Protein AF-A0A7C9LKH2-F1 (afdb_monomer_lite)

Foldseek 3Di:
DWDFAFLQNCCCPVVVVPVPCDSVNVVVVLVVCCVVVVQDVVVQWHFDADPPGHTTIDGHD

Sequence (61 aa):
MGQTVSREELRQRVWRGYQAVTSRTIDTHVSRVRTKLGLVPSAGFELASVYGVGYRLQKLA

Secondary structure (DSSP, 8-state):
-PPEEEHHHHHHHHHTT-TT--HHHHHHHHHHHHHHTT-SGGGTEEEEEETTTEEEEEE--

pLDDT: mean 90.81, std 5.62, range [66.81, 95.62]

Structure (mmCIF, N/CA/C/O backbone):
data_AF-A0A7C9LKH2-F1
#
_entry.id   AF-A0A7C9LKH2-F1
#
loop_
_atom_site.group_PDB
_atom_site.id
_atom_site.type_symbol
_atom_site.label_atom_id
_atom_site.label_alt_id
_atom_site.label_comp_id
_atom_site.label_asym_id
_atom_site.label_entity_id
_atom_site.label_seq_id
_atom_site.pdbx_PDB_ins_code
_atom_site.Cartn_x
_atom_site.Cartn_y
_atom_site.Cartn_z
_atom_site.occupancy
_atom_site.B_iso_or_equiv
_atom_site.auth_seq_id
_atom_site.auth_comp_id
_atom_site.auth_asym_id
_atom_site.auth_atom_id
_atom_site.pdbx_PDB_model_num
ATOM 1 N N . MET A 1 1 ? 2.591 -6.441 14.086 1.00 66.81 1 MET A N 1
ATOM 2 C CA . MET A 1 1 ? 2.625 -5.215 13.253 1.00 66.81 1 MET A CA 1
ATOM 3 C C . MET A 1 1 ? 3.401 -5.530 11.983 1.00 66.81 1 MET A C 1
ATOM 5 O O . MET A 1 1 ? 4.365 -6.279 12.081 1.00 66.81 1 MET A O 1
ATOM 9 N N . GLY A 1 2 ? 2.967 -5.047 10.817 1.00 82.50 2 GLY A N 1
ATOM 10 C CA . GLY A 1 2 ? 3.646 -5.318 9.545 1.00 82.50 2 GLY A CA 1
ATOM 11 C C . GLY A 1 2 ? 4.872 -4.427 9.314 1.00 82.50 2 GLY A C 1
ATOM 12 O O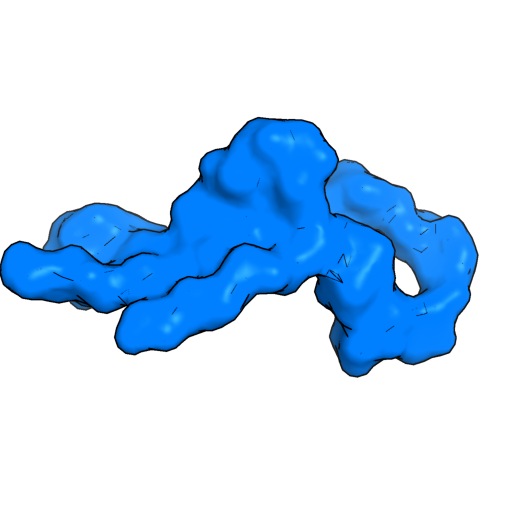 . GLY A 1 2 ? 4.979 -3.344 9.891 1.00 82.50 2 GLY A O 1
ATOM 13 N N . GLN A 1 3 ? 5.783 -4.881 8.452 1.00 91.50 3 GLN A N 1
ATOM 14 C CA . GLN A 1 3 ? 6.923 -4.094 7.968 1.00 91.50 3 GLN A CA 1
ATOM 15 C C . GLN A 1 3 ? 6.489 -3.142 6.843 1.00 91.50 3 GLN A C 1
ATOM 17 O O . GLN A 1 3 ? 5.512 -3.406 6.137 1.00 91.50 3 GLN A O 1
ATOM 22 N N . THR A 1 4 ? 7.205 -2.027 6.681 1.00 94.69 4 THR A N 1
ATOM 23 C CA . THR A 1 4 ? 6.997 -1.131 5.538 1.00 94.69 4 THR A CA 1
ATOM 24 C C . THR A 1 4 ? 7.568 -1.777 4.283 1.00 94.69 4 THR A C 1
ATOM 26 O O . THR A 1 4 ? 8.753 -2.091 4.234 1.00 94.69 4 THR A O 1
ATOM 29 N N . VAL A 1 5 ? 6.729 -1.928 3.265 1.00 95.12 5 VAL A N 1
ATOM 30 C CA . VAL A 1 5 ? 7.095 -2.472 1.957 1.00 95.12 5 VAL A CA 1
ATOM 31 C C . VAL A 1 5 ? 7.153 -1.315 0.967 1.00 95.12 5 VAL A C 1
ATOM 33 O O . VAL A 1 5 ? 6.183 -0.560 0.831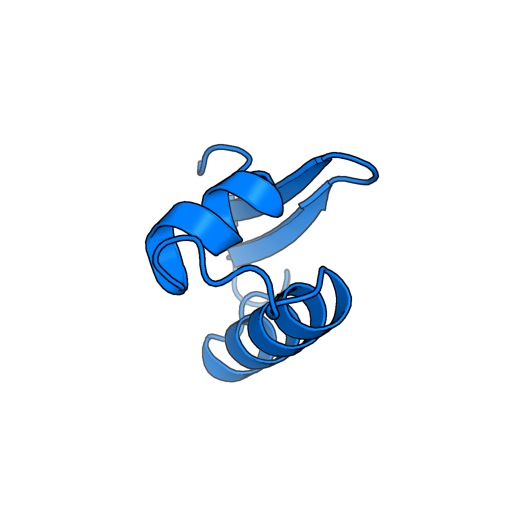 1.00 95.12 5 VAL A O 1
ATOM 36 N N . SER A 1 6 ? 8.286 -1.150 0.283 1.00 95.06 6 SER A N 1
ATOM 37 C CA . SER A 1 6 ? 8.441 -0.089 -0.713 1.00 95.06 6 SER A CA 1
ATOM 38 C C . SER A 1 6 ? 7.619 -0.372 -1.973 1.00 95.06 6 SER A C 1
ATOM 40 O O . SER A 1 6 ? 7.244 -1.512 -2.254 1.00 95.06 6 SER A O 1
ATOM 42 N N . ARG A 1 7 ? 7.344 0.665 -2.774 1.00 93.12 7 ARG A N 1
ATOM 43 C CA . ARG A 1 7 ? 6.670 0.478 -4.075 1.00 93.12 7 ARG A CA 1
ATOM 44 C C . ARG A 1 7 ? 7.470 -0.442 -5.000 1.00 93.12 7 ARG A C 1
ATOM 46 O O . ARG A 1 7 ? 6.885 -1.300 -5.649 1.00 93.12 7 ARG A O 1
ATOM 53 N N . GLU A 1 8 ? 8.793 -0.298 -5.014 1.00 92.31 8 GLU A N 1
ATOM 54 C CA . GLU A 1 8 ? 9.689 -1.171 -5.778 1.00 92.31 8 GLU A CA 1
ATOM 55 C C . GLU A 1 8 ? 9.609 -2.620 -5.276 1.00 92.31 8 GLU A C 1
ATOM 57 O O . GLU A 1 8 ? 9.419 -3.544 -6.060 1.00 92.31 8 GLU A O 1
ATOM 62 N N . GLU A 1 9 ? 9.629 -2.841 -3.961 1.00 93.25 9 GLU A N 1
ATOM 63 C CA . GLU A 1 9 ? 9.508 -4.191 -3.408 1.00 93.25 9 GLU A CA 1
ATOM 64 C C . GLU A 1 9 ? 8.145 -4.830 -3.732 1.00 93.25 9 GLU A C 1
ATOM 66 O O . GLU A 1 9 ? 8.089 -5.996 -4.130 1.00 93.25 9 GLU A O 1
ATOM 71 N N . LEU A 1 10 ? 7.045 -4.069 -3.650 1.00 92.88 10 LEU A N 1
ATOM 72 C CA . LEU A 1 10 ? 5.725 -4.538 -4.088 1.00 92.88 10 LEU A CA 1
ATOM 73 C C . LEU A 1 10 ? 5.726 -4.917 -5.570 1.00 92.88 10 LEU A C 1
ATOM 75 O O . LEU A 1 10 ? 5.197 -5.967 -5.937 1.00 92.88 10 LEU A O 1
ATOM 79 N N . ARG A 1 11 ? 6.340 -4.090 -6.418 1.00 93.50 11 ARG A N 1
ATOM 80 C CA . ARG A 1 11 ? 6.472 -4.351 -7.854 1.00 93.50 11 ARG A CA 1
ATOM 81 C C . ARG A 1 11 ? 7.229 -5.650 -8.119 1.00 93.50 11 ARG A C 1
ATOM 83 O O . ARG A 1 11 ? 6.766 -6.485 -8.895 1.00 93.50 11 ARG A O 1
ATOM 90 N N . GLN A 1 12 ? 8.362 -5.843 -7.449 1.00 92.81 12 GLN A N 1
ATOM 91 C CA . GLN A 1 12 ? 9.190 -7.041 -7.583 1.00 92.81 12 GLN A CA 1
ATOM 92 C C . GLN A 1 12 ? 8.451 -8.299 -7.124 1.00 92.81 12 GLN A C 1
ATOM 94 O O . GLN A 1 12 ? 8.446 -9.302 -7.831 1.00 92.81 12 GLN A O 1
ATOM 99 N N . ARG A 1 13 ? 7.773 -8.248 -5.973 1.00 93.19 13 ARG A N 1
ATOM 100 C CA . ARG A 1 13 ? 7.140 -9.435 -5.378 1.00 93.19 13 ARG A CA 1
ATOM 101 C C . ARG A 1 13 ? 5.805 -9.808 -6.020 1.00 93.19 13 ARG A C 1
ATOM 103 O O . ARG A 1 13 ? 5.538 -10.990 -6.209 1.00 93.19 13 ARG A O 1
ATOM 110 N N . VAL A 1 14 ? 4.965 -8.829 -6.360 1.00 93.25 14 VAL A N 1
ATOM 111 C CA . VAL A 1 14 ? 3.602 -9.076 -6.869 1.00 93.25 14 VAL A CA 1
ATOM 112 C C . VAL A 1 14 ? 3.571 -9.135 -8.397 1.00 93.25 14 VAL A C 1
ATOM 114 O O . VAL A 1 14 ? 2.881 -9.978 -8.963 1.00 93.25 14 VAL A O 1
ATOM 117 N N . TRP A 1 15 ? 4.353 -8.287 -9.070 1.00 92.25 15 TRP A N 1
ATOM 118 C CA . TRP A 1 15 ? 4.407 -8.211 -10.536 1.00 92.25 15 TRP A CA 1
ATOM 119 C C . TRP A 1 15 ? 5.706 -8.759 -11.133 1.00 92.25 15 TRP A C 1
ATOM 121 O O . TRP A 1 15 ? 5.964 -8.553 -12.318 1.00 92.25 15 TRP A O 1
ATOM 131 N N . ARG A 1 16 ? 6.529 -9.457 -10.338 1.00 90.38 16 ARG A N 1
ATOM 132 C CA . ARG A 1 16 ? 7.767 -10.121 -10.792 1.00 90.38 16 ARG A CA 1
ATOM 133 C C . ARG A 1 16 ? 8.717 -9.183 -11.542 1.00 90.38 16 ARG A C 1
ATOM 135 O O . ARG A 1 16 ? 9.351 -9.574 -12.516 1.00 90.38 16 ARG A O 1
ATOM 142 N N . GLY A 1 17 ? 8.766 -7.918 -11.126 1.00 78.88 17 GLY A N 1
ATOM 143 C CA . GLY A 1 17 ? 9.662 -6.931 -11.722 1.00 78.88 17 GLY A CA 1
ATOM 144 C C . GLY A 1 17 ? 9.237 -6.435 -13.108 1.00 78.88 17 GLY A C 1
ATOM 145 O O . GLY A 1 17 ? 10.054 -5.810 -13.788 1.00 78.88 17 GLY A O 1
ATOM 146 N N . TYR A 1 18 ? 7.976 -6.633 -13.522 1.00 85.56 18 TYR A N 1
ATOM 147 C CA . TYR A 1 18 ? 7.466 -6.068 -14.773 1.00 85.56 18 TYR A CA 1
ATOM 148 C C . TYR A 1 18 ? 7.599 -4.535 -14.755 1.00 85.56 18 TYR A C 1
ATOM 150 O O . TYR A 1 18 ? 6.997 -3.843 -13.931 1.00 85.56 18 TYR A O 1
ATOM 158 N N . GLN A 1 19 ? 8.463 -4.005 -15.625 1.00 76.31 19 GLN A N 1
ATOM 159 C CA . GLN A 1 19 ? 8.884 -2.595 -15.636 1.00 76.31 19 GLN A CA 1
ATOM 160 C C . GLN A 1 19 ? 7.751 -1.641 -16.040 1.00 76.31 19 GLN A C 1
ATOM 162 O O . GLN A 1 19 ? 7.749 -0.485 -15.633 1.00 76.31 19 GLN A O 1
ATOM 167 N N . ALA A 1 20 ? 6.745 -2.127 -16.775 1.00 86.38 20 ALA A N 1
ATOM 168 C CA . ALA A 1 20 ? 5.595 -1.307 -17.155 1.00 86.38 20 ALA A CA 1
ATOM 169 C C . ALA A 1 20 ? 4.650 -1.001 -15.976 1.00 86.38 20 ALA A C 1
ATOM 171 O O . ALA A 1 20 ? 3.757 -0.162 -16.099 1.00 86.38 20 ALA A O 1
ATOM 172 N N . VAL A 1 21 ? 4.820 -1.669 -14.827 1.00 89.31 21 VAL A N 1
ATOM 173 C CA . VAL A 1 21 ? 4.022 -1.384 -13.630 1.00 89.31 21 VAL A CA 1
ATOM 174 C C . VAL A 1 21 ? 4.544 -0.119 -12.973 1.00 89.31 21 VAL A C 1
ATOM 176 O O . VAL A 1 21 ? 5.565 -0.110 -12.287 1.00 89.31 21 VAL A O 1
ATOM 179 N N . THR A 1 22 ? 3.796 0.956 -13.170 1.00 90.94 22 THR A N 1
ATOM 180 C CA . THR A 1 22 ? 4.082 2.259 -12.576 1.00 90.94 22 THR A CA 1
ATOM 181 C C . THR A 1 22 ? 3.652 2.316 -11.112 1.00 90.94 22 THR A C 1
ATOM 183 O O . THR A 1 22 ? 2.732 1.609 -10.691 1.00 90.94 22 THR A O 1
ATOM 186 N N . SER A 1 23 ? 4.228 3.251 -10.351 1.00 89.00 23 SER A N 1
ATOM 187 C CA . SER A 1 23 ? 3.782 3.564 -8.985 1.00 89.00 23 SER A CA 1
ATOM 188 C C . SER A 1 23 ? 2.270 3.793 -8.907 1.00 89.00 23 SER A C 1
ATOM 190 O O . SER A 1 23 ? 1.618 3.203 -8.056 1.00 89.00 23 SER A O 1
ATOM 192 N N . ARG A 1 24 ? 1.682 4.521 -9.870 1.00 92.12 24 ARG A N 1
ATOM 193 C CA . ARG A 1 24 ? 0.228 4.767 -9.934 1.00 92.12 24 ARG A CA 1
ATOM 194 C C . ARG A 1 24 ? -0.596 3.479 -10.065 1.00 92.12 24 ARG A C 1
ATOM 196 O O . ARG A 1 24 ? -1.696 3.394 -9.515 1.00 92.12 24 ARG A O 1
ATOM 203 N N . THR A 1 25 ? -0.082 2.471 -10.770 1.00 93.50 25 THR A N 1
ATOM 204 C CA . THR A 1 25 ? -0.735 1.154 -10.869 1.00 93.50 25 THR A CA 1
ATOM 205 C C . THR A 1 25 ? -0.735 0.456 -9.510 1.0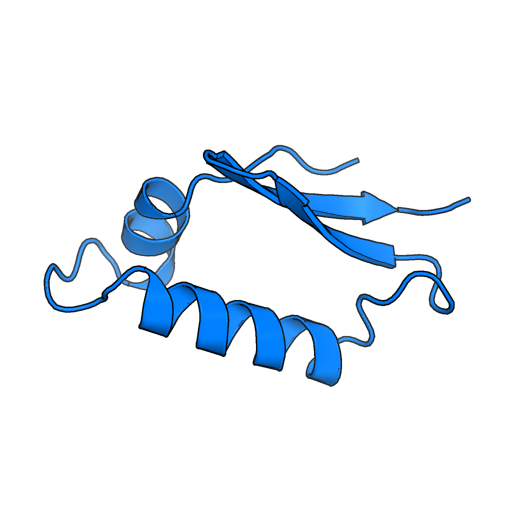0 93.50 25 THR A C 1
ATOM 207 O O . THR A 1 25 ? -1.762 -0.074 -9.083 1.00 93.50 25 THR A O 1
ATOM 210 N N . ILE A 1 26 ? 0.386 0.535 -8.790 1.00 93.94 26 ILE A N 1
ATOM 211 C CA . ILE A 1 26 ? 0.516 0.008 -7.427 1.00 93.94 26 ILE A CA 1
ATOM 212 C C . ILE A 1 26 ? -0.444 0.740 -6.485 1.00 93.94 26 ILE A C 1
ATOM 214 O O . ILE A 1 26 ? -1.230 0.078 -5.810 1.00 93.94 26 ILE A O 1
ATOM 218 N N . ASP A 1 27 ? -0.462 2.078 -6.494 1.00 93.38 27 ASP A N 1
ATOM 219 C CA . ASP A 1 27 ? -1.377 2.895 -5.682 1.00 93.38 27 ASP A CA 1
ATOM 220 C C . ASP A 1 27 ? -2.850 2.502 -5.938 1.00 93.38 27 ASP A C 1
ATOM 222 O O . ASP A 1 27 ? -3.631 2.334 -4.997 1.00 93.38 27 ASP A O 1
ATOM 226 N N . THR A 1 28 ? -3.221 2.261 -7.201 1.00 95.31 28 THR A N 1
ATOM 227 C CA . THR A 1 28 ? -4.572 1.812 -7.584 1.00 95.31 28 THR A CA 1
ATOM 228 C C . THR A 1 28 ? -4.908 0.440 -6.998 1.00 95.31 28 THR A C 1
ATOM 230 O O . THR A 1 28 ? -6.002 0.227 -6.469 1.00 95.31 28 THR A O 1
ATOM 233 N N . HIS A 1 29 ? -3.976 -0.511 -7.068 1.00 94.94 29 HIS A N 1
ATOM 234 C CA . HIS A 1 29 ? -4.176 -1.849 -6.514 1.00 94.94 29 HIS A CA 1
ATOM 235 C C . HIS A 1 29 ? -4.257 -1.824 -4.986 1.00 94.94 29 HIS A C 1
ATOM 237 O O . HIS A 1 29 ? -5.136 -2.468 -4.417 1.00 94.94 29 HIS A O 1
ATOM 243 N N . VAL A 1 30 ? -3.414 -1.031 -4.324 1.00 94.38 30 VAL A N 1
ATOM 244 C CA . VAL A 1 30 ? -3.461 -0.817 -2.872 1.00 94.38 30 VAL A CA 1
ATOM 245 C C .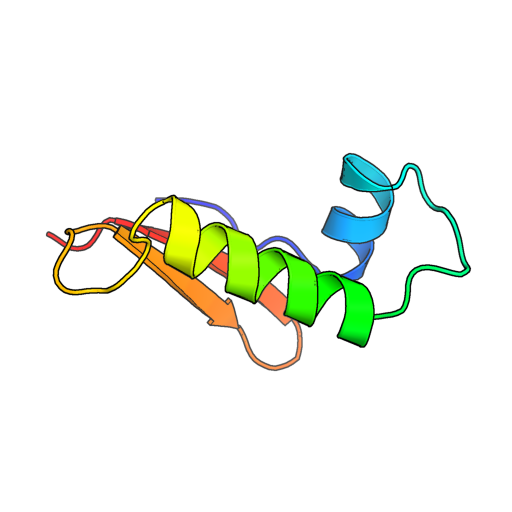 VAL A 1 30 ? -4.810 -0.238 -2.453 1.00 94.38 30 VAL A C 1
ATOM 247 O O . VAL A 1 30 ? -5.398 -0.719 -1.486 1.00 94.38 30 VAL A O 1
ATOM 250 N N . SER A 1 31 ? -5.329 0.756 -3.179 1.00 94.75 31 SER A N 1
ATOM 251 C CA . SER A 1 31 ? -6.655 1.324 -2.911 1.00 94.75 31 SER A CA 1
ATOM 252 C C . SER A 1 31 ? -7.751 0.254 -2.998 1.00 94.75 31 SER A C 1
ATOM 254 O O . SER A 1 31 ? -8.542 0.103 -2.068 1.00 94.75 31 SER A O 1
ATOM 256 N N . ARG A 1 32 ? -7.736 -0.578 -4.048 1.00 95.62 32 ARG A N 1
ATOM 257 C CA . ARG A 1 32 ? -8.691 -1.689 -4.201 1.00 95.62 32 ARG A CA 1
ATOM 258 C C . ARG A 1 32 ? -8.585 -2.717 -3.076 1.00 95.62 32 ARG A C 1
ATOM 260 O O . ARG A 1 32 ? -9.613 -3.165 -2.577 1.00 95.62 32 ARG A O 1
ATOM 267 N N . VAL A 1 33 ? -7.371 -3.097 -2.677 1.00 94.56 33 VAL A N 1
ATOM 268 C CA . VAL A 1 33 ? -7.139 -4.026 -1.557 1.00 94.56 33 VAL A CA 1
ATOM 269 C C . VAL A 1 33 ? -7.689 -3.444 -0.258 1.00 94.56 33 VAL A C 1
ATOM 271 O O . VAL A 1 33 ? -8.372 -4.150 0.479 1.00 94.56 33 VAL A O 1
ATOM 274 N N . ARG A 1 34 ? -7.461 -2.149 -0.013 1.00 94.25 34 ARG A N 1
ATOM 275 C CA . ARG A 1 34 ? -7.962 -1.445 1.171 1.00 94.25 34 ARG A CA 1
ATOM 276 C C . ARG A 1 34 ? -9.478 -1.529 1.280 1.00 94.25 34 ARG A C 1
ATOM 278 O O . ARG A 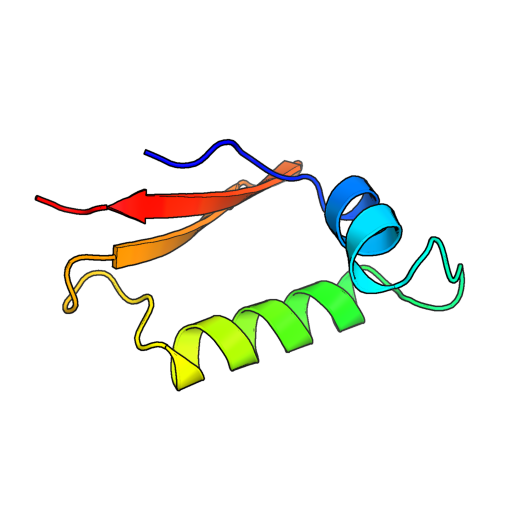1 34 ? -9.982 -1.896 2.333 1.00 94.25 34 ARG A O 1
ATOM 285 N N . THR A 1 35 ? -10.186 -1.248 0.188 1.00 93.44 35 THR A N 1
ATOM 286 C CA . THR A 1 35 ? -11.650 -1.337 0.152 1.00 93.44 35 THR A CA 1
ATOM 287 C C . THR A 1 35 ? -12.131 -2.779 0.290 1.00 93.44 35 THR A C 1
ATOM 289 O O . THR A 1 35 ? -13.012 -3.046 1.098 1.00 93.44 35 THR A O 1
ATOM 292 N N . LYS A 1 36 ? -11.545 -3.725 -0.456 1.00 94.88 36 LYS A N 1
ATOM 293 C CA . LYS A 1 36 ? -11.998 -5.127 -0.465 1.00 94.88 36 LYS A CA 1
ATOM 294 C C . LYS A 1 36 ? -11.823 -5.838 0.873 1.00 94.88 36 LYS A C 1
ATOM 296 O O . LYS A 1 36 ? -12.634 -6.689 1.207 1.00 94.88 36 LYS A O 1
ATOM 301 N N . LEU A 1 37 ? -10.755 -5.523 1.598 1.00 93.69 37 LEU A N 1
ATOM 302 C CA . LEU A 1 37 ? -10.432 -6.155 2.877 1.00 93.69 37 LEU A CA 1
ATOM 303 C C . LEU A 1 37 ? -10.845 -5.301 4.081 1.00 93.69 37 LEU A C 1
ATOM 305 O O . LEU A 1 37 ? -10.553 -5.678 5.210 1.00 93.69 37 LEU A O 1
ATOM 309 N N . GLY A 1 38 ? -11.477 -4.145 3.853 1.00 92.38 38 GLY A N 1
ATOM 310 C CA . GLY A 1 38 ? -11.847 -3.225 4.925 1.00 92.38 38 GLY A CA 1
ATOM 311 C C . GLY A 1 38 ? -10.646 -2.768 5.754 1.00 92.38 38 GLY A C 1
ATOM 312 O O . GLY A 1 38 ? -10.768 -2.651 6.962 1.00 92.38 38 GLY A O 1
ATOM 313 N N . LEU A 1 39 ? -9.483 -2.520 5.136 1.00 92.19 39 LEU A N 1
ATOM 314 C CA . LEU A 1 39 ? -8.260 -2.088 5.839 1.00 92.19 39 LEU A CA 1
ATOM 315 C C . LEU A 1 39 ? -8.317 -0.592 6.169 1.00 92.19 39 LEU A C 1
ATOM 317 O O . LEU A 1 39 ? -7.484 0.202 5.716 1.00 92.19 39 LEU A O 1
ATOM 321 N N . VAL A 1 40 ? -9.355 -0.222 6.905 1.00 87.38 40 VAL A N 1
ATOM 322 C CA . VAL A 1 40 ? -9.650 1.119 7.390 1.00 87.38 40 VAL A CA 1
ATOM 323 C C . VAL A 1 40 ? -9.594 1.137 8.916 1.00 87.38 40 VAL A C 1
ATOM 325 O O . VAL A 1 40 ? -9.906 0.126 9.548 1.00 87.38 40 VAL A O 1
ATOM 328 N N . PRO A 1 41 ? -9.267 2.284 9.536 1.00 86.00 41 PRO A N 1
ATOM 329 C CA . PRO A 1 41 ? -9.080 2.348 10.979 1.00 86.00 41 PRO A CA 1
ATOM 330 C C . PRO A 1 41 ? -10.242 1.791 11.814 1.00 86.00 41 PRO A C 1
ATOM 332 O O . PRO A 1 41 ? -10.018 1.132 12.824 1.00 86.00 41 PRO A O 1
ATOM 335 N N . SER A 1 42 ? -11.481 1.983 11.353 1.00 86.94 42 SER A N 1
ATOM 336 C CA . SER A 1 42 ? -12.693 1.486 12.015 1.00 86.94 42 SER A CA 1
ATOM 337 C C . SER A 1 42 ? -12.816 -0.043 12.069 1.00 86.94 42 SER A C 1
ATOM 339 O O . SER A 1 42 ? -13.606 -0.551 12.856 1.00 86.94 42 SER A O 1
ATOM 341 N N . ALA A 1 43 ? -12.050 -0.781 11.264 1.00 87.31 43 ALA A N 1
ATOM 342 C CA . ALA A 1 43 ? -12.051 -2.243 11.225 1.00 87.31 43 ALA A CA 1
ATOM 343 C C . ALA A 1 43 ? -10.894 -2.875 12.028 1.00 87.31 43 ALA A C 1
ATOM 345 O O . ALA A 1 43 ? -10.655 -4.079 11.926 1.00 87.31 43 ALA A O 1
ATOM 346 N N . GLY A 1 44 ? -10.129 -2.080 12.786 1.00 91.00 44 GLY A N 1
ATOM 347 C CA . GLY A 1 44 ? -8.998 -2.567 13.589 1.00 91.00 44 GLY A CA 1
ATOM 348 C C . GLY A 1 44 ? -7.740 -2.910 12.779 1.00 91.00 44 GLY A C 1
ATOM 349 O O . GLY A 1 44 ? -6.731 -3.334 13.343 1.00 91.00 44 GLY A O 1
ATOM 350 N N . PHE A 1 45 ? -7.752 -2.704 11.460 1.00 92.12 45 PHE A N 1
ATOM 351 C CA . PHE A 1 45 ? -6.583 -2.847 10.595 1.00 92.12 45 PHE A CA 1
ATOM 352 C C . PHE A 1 45 ? -6.524 -1.717 9.579 1.00 92.12 45 PHE A C 1
ATOM 354 O O . PHE A 1 45 ? -7.524 -1.367 8.969 1.00 92.12 45 PHE A O 1
ATOM 361 N N . GLU A 1 46 ? -5.331 -1.191 9.333 1.00 94.00 46 GLU A N 1
ATOM 362 C CA . GLU A 1 46 ? -5.116 -0.099 8.393 1.00 94.00 46 GLU A CA 1
ATOM 363 C C . GLU A 1 46 ? -3.972 -0.424 7.434 1.00 94.00 46 GLU A C 1
ATOM 365 O O . GLU A 1 46 ? -2.879 -0.821 7.845 1.00 94.00 46 GLU A O 1
ATOM 370 N N . LEU A 1 47 ? -4.204 -0.203 6.138 1.00 94.50 47 LEU A N 1
ATOM 371 C CA . LEU A 1 47 ? -3.137 -0.179 5.141 1.00 94.50 47 LEU A CA 1
ATOM 372 C C . LEU A 1 47 ? -2.643 1.260 4.942 1.00 94.50 47 LEU A C 1
ATOM 374 O O . LEU A 1 47 ? -3.112 1.977 4.051 1.00 94.50 47 LEU A O 1
ATOM 378 N N . ALA A 1 48 ? -1.693 1.670 5.781 1.00 93.06 48 ALA A N 1
ATOM 379 C CA . ALA A 1 48 ? -1.170 3.028 5.836 1.00 93.06 48 ALA A CA 1
ATOM 380 C C . ALA A 1 48 ? -0.174 3.306 4.702 1.00 93.06 48 ALA A C 1
ATOM 382 O O . ALA A 1 48 ? 0.638 2.453 4.332 1.00 93.06 48 ALA A O 1
ATOM 383 N N . SER A 1 49 ? -0.219 4.527 4.164 1.00 93.00 49 SER A N 1
ATOM 384 C CA . SER A 1 49 ? 0.751 5.008 3.173 1.00 93.00 49 SER A CA 1
ATOM 385 C C . SER A 1 49 ? 1.880 5.749 3.885 1.00 93.00 49 SER A C 1
ATOM 387 O O . SER A 1 49 ? 1.642 6.756 4.544 1.00 93.00 49 SER A O 1
ATOM 389 N N . VAL A 1 50 ? 3.111 5.262 3.744 1.00 93.38 50 VAL A N 1
ATOM 390 C CA . VAL A 1 50 ? 4.315 5.904 4.280 1.00 93.38 50 VAL A CA 1
ATOM 391 C C . VAL A 1 50 ? 4.899 6.779 3.174 1.00 93.38 50 VAL A C 1
ATOM 393 O O . VAL A 1 50 ? 5.417 6.265 2.177 1.00 93.38 50 VAL A O 1
ATOM 396 N N . TYR A 1 51 ? 4.756 8.100 3.317 1.00 88.06 51 TYR A N 1
ATOM 397 C CA . TYR A 1 51 ? 5.157 9.074 2.300 1.00 88.06 51 TYR A CA 1
ATOM 398 C C . TYR A 1 51 ? 6.621 8.886 1.884 1.00 88.06 51 TYR A C 1
ATOM 400 O O . TYR A 1 51 ? 7.490 8.676 2.724 1.00 88.06 51 TYR A O 1
ATOM 408 N N . GLY A 1 52 ? 6.882 8.895 0.575 1.00 87.88 52 GLY A N 1
ATOM 409 C CA . GLY A 1 52 ? 8.216 8.659 0.010 1.00 87.88 52 GLY A CA 1
ATOM 410 C C . GLY A 1 52 ? 8.737 7.216 0.093 1.00 87.88 52 GLY A C 1
ATOM 411 O O . GLY A 1 52 ? 9.703 6.903 -0.591 1.00 87.88 52 GLY A O 1
ATOM 412 N N . VAL A 1 53 ? 8.095 6.317 0.853 1.00 92.69 53 VAL A N 1
ATOM 413 C CA . VAL A 1 53 ? 8.600 4.950 1.078 1.00 92.69 53 VAL A CA 1
ATOM 414 C C . VAL A 1 53 ? 7.708 3.895 0.422 1.00 92.69 53 VAL A C 1
ATOM 416 O O . VAL A 1 53 ? 8.147 3.170 -0.470 1.00 92.69 53 VAL A O 1
ATOM 419 N N . GLY A 1 54 ? 6.436 3.803 0.815 1.00 94.00 54 GLY A N 1
ATOM 420 C CA . GLY A 1 54 ? 5.556 2.717 0.377 1.00 94.00 54 GLY A CA 1
ATOM 421 C C . GLY A 1 54 ? 4.351 2.528 1.287 1.00 94.00 54 GLY A C 1
ATOM 422 O O . GLY A 1 54 ? 3.689 3.508 1.628 1.00 94.00 54 GLY A O 1
ATOM 423 N N . TYR A 1 55 ? 4.059 1.286 1.677 1.00 95.44 55 TYR A N 1
ATOM 424 C CA . TYR A 1 55 ? 2.876 0.961 2.480 1.00 95.44 55 TYR A CA 1
ATOM 425 C C . TYR A 1 55 ? 3.207 0.034 3.635 1.00 95.44 55 TYR A C 1
ATOM 427 O O . TYR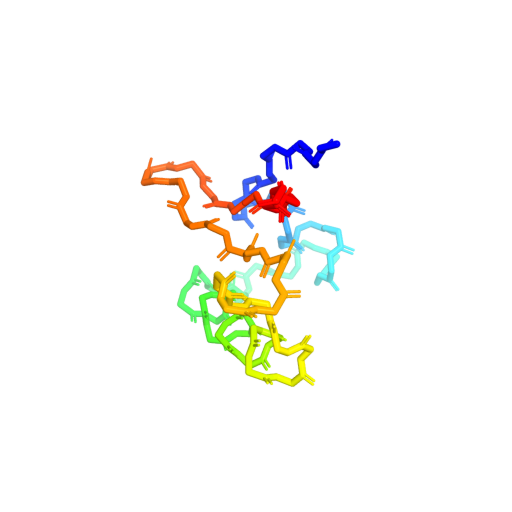 A 1 55 ? 4.129 -0.777 3.562 1.00 95.44 55 TYR A O 1
ATOM 435 N N . ARG A 1 56 ? 2.416 0.139 4.700 1.00 94.81 56 ARG A N 1
ATOM 436 C CA . ARG A 1 56 ? 2.555 -0.683 5.897 1.00 94.81 56 ARG A CA 1
ATOM 437 C C . ARG A 1 56 ? 1.187 -1.143 6.372 1.00 94.81 56 ARG A C 1
ATOM 439 O O . ARG A 1 56 ? 0.270 -0.336 6.490 1.00 94.81 56 ARG A O 1
ATOM 446 N N . LEU A 1 57 ? 1.071 -2.430 6.685 1.00 94.88 57 LEU A N 1
ATOM 447 C CA . LEU A 1 57 ? -0.110 -2.969 7.350 1.00 94.88 57 LEU A CA 1
ATOM 448 C C . LEU A 1 57 ? 0.015 -2.777 8.865 1.00 94.88 57 LEU A C 1
ATOM 450 O O . LEU A 1 57 ? 0.942 -3.291 9.501 1.00 94.88 57 LEU A O 1
ATOM 454 N N . GLN A 1 58 ? -0.928 -2.046 9.440 1.00 93.31 58 GLN A N 1
ATOM 455 C CA . GLN A 1 58 ? -1.010 -1.756 10.863 1.00 93.31 58 GLN A CA 1
ATOM 456 C C . GLN A 1 58 ? -2.240 -2.440 11.452 1.00 93.31 58 GLN A C 1
ATOM 458 O O . GLN A 1 58 ? -3.289 -2.499 10.818 1.00 93.31 58 GLN A O 1
ATOM 463 N N . LYS A 1 59 ? -2.094 -2.974 12.665 1.00 90.12 59 LYS A N 1
ATOM 464 C CA . LYS A 1 59 ? -3.224 -3.403 13.487 1.00 90.12 59 LYS A CA 1
ATOM 465 C C . LYS A 1 59 ? -3.492 -2.276 14.472 1.00 90.12 59 LYS A C 1
ATOM 467 O O . LYS A 1 59 ? -2.562 -1.866 15.162 1.00 90.12 59 LYS A O 1
ATOM 472 N N . LEU A 1 60 ? -4.708 -1.763 14.495 1.00 85.75 60 LEU A N 1
ATOM 473 C CA . LEU A 1 60 ? -5.141 -0.785 15.482 1.00 85.75 60 LEU A CA 1
ATOM 474 C C . LEU A 1 60 ? -5.765 -1.555 16.651 1.00 85.75 60 LEU A C 1
ATOM 476 O O . LEU A 1 60 ? -6.431 -2.568 16.431 1.00 85.75 60 LEU A O 1
ATOM 480 N N . ALA A 1 61 ? -5.414 -1.149 17.871 1.00 71.25 61 ALA A N 1
ATOM 481 C CA . ALA A 1 61 ? -5.910 -1.753 19.105 1.00 71.25 61 ALA A CA 1
ATOM 482 C C . ALA A 1 61 ? -7.313 -1.238 19.429 1.00 71.25 61 ALA A C 1
ATOM 484 O O . ALA A 1 61 ? -7.558 -0.042 19.153 1.00 71.25 61 ALA A O 1
#

Radius of gyration: 11.81 Å; chains: 1; bounding box: 22×19×36 Å